Protein AF-A0A1A8D586-F1 (afdb_monomer_lite)

InterPro domains:
  IPR011032 GroES-like superfamily [SSF50129] (1-77)
  IPR041694 Oxidoreductase, N-terminal domain [PF16884] (2-76)

Structure (mmCIF, N/CA/C/O backbone):
data_AF-A0A1A8D586-F1
#
_entry.id   AF-A0A1A8D586-F1
#
loop_
_atom_site.group_PDB
_atom_site.id
_atom_site.type_symbol
_atom_site.label_atom_id
_atom_site.label_alt_id
_atom_site.label_comp_id
_atom_site.label_asym_id
_atom_site.label_entity_id
_atom_site.label_seq_id
_atom_site.pdbx_PDB_ins_code
_atom_site.Cartn_x
_atom_site.Cartn_y
_atom_site.Cartn_z
_atom_site.occupancy
_atom_site.B_iso_or_equiv
_atom_site.auth_seq_id
_atom_site.auth_comp_id
_atom_site.auth_asym_id
_atom_site.auth_atom_id
_atom_site.pdbx_PDB_model_num
ATOM 1 N N . ARG A 1 1 ? 5.466 0.964 10.190 1.00 94.88 1 ARG A N 1
ATOM 2 C CA . ARG A 1 1 ? 4.896 1.394 8.888 1.00 94.88 1 ARG A CA 1
ATOM 3 C C . ARG A 1 1 ? 5.740 0.848 7.739 1.00 94.88 1 ARG A C 1
ATOM 5 O O . ARG A 1 1 ? 6.900 0.530 7.969 1.00 94.88 1 ARG A O 1
ATOM 12 N N . VAL A 1 2 ? 5.183 0.741 6.532 1.00 97.69 2 VAL A N 1
ATOM 13 C CA . VAL A 1 2 ? 5.933 0.380 5.313 1.00 97.69 2 VAL A CA 1
ATOM 14 C C . VAL A 1 2 ? 5.998 1.607 4.411 1.00 97.69 2 VAL A C 1
ATOM 16 O O . VAL A 1 2 ? 4.977 2.263 4.214 1.00 97.69 2 VAL A O 1
ATOM 19 N N . VAL A 1 3 ? 7.188 1.921 3.899 1.00 98.25 3 VAL A N 1
ATOM 20 C CA . VAL A 1 3 ? 7.429 3.089 3.039 1.00 98.25 3 VAL A CA 1
ATOM 21 C C . VAL A 1 3 ? 8.001 2.691 1.681 1.00 98.25 3 VAL A C 1
ATOM 23 O O . VAL A 1 3 ? 8.607 1.622 1.546 1.00 98.25 3 VAL A O 1
ATOM 26 N N . LEU A 1 4 ? 7.852 3.569 0.685 1.00 98.19 4 LEU A N 1
ATOM 27 C CA . LEU A 1 4 ? 8.491 3.395 -0.621 1.00 98.19 4 LEU A CA 1
ATOM 28 C C . LEU A 1 4 ? 9.986 3.741 -0.543 1.00 98.19 4 LEU A C 1
ATOM 30 O O . LEU A 1 4 ? 10.353 4.897 -0.350 1.00 98.19 4 LEU A O 1
ATOM 34 N N . ASN A 1 5 ? 10.862 2.759 -0.718 1.00 98.31 5 ASN A N 1
ATOM 35 C CA . ASN A 1 5 ? 12.314 2.938 -0.667 1.00 98.31 5 ASN A CA 1
ATOM 36 C C . ASN A 1 5 ? 12.901 3.388 -2.013 1.00 98.31 5 ASN A C 1
ATOM 38 O O . ASN A 1 5 ? 13.759 4.265 -2.061 1.00 98.31 5 ASN A O 1
ATOM 42 N N . SER A 1 6 ? 12.444 2.790 -3.110 1.00 97.94 6 SER A N 1
ATOM 43 C CA . SER A 1 6 ? 12.924 3.075 -4.465 1.00 97.94 6 SER A CA 1
ATOM 44 C C . SER A 1 6 ? 11.861 2.694 -5.497 1.00 97.94 6 SER A C 1
ATOM 46 O O . SER A 1 6 ? 10.878 2.031 -5.166 1.00 97.94 6 SER A O 1
ATOM 48 N N . ARG A 1 7 ? 12.021 3.141 -6.749 1.00 97.56 7 ARG A N 1
ATOM 49 C CA . ARG A 1 7 ? 11.054 2.871 -7.821 1.00 97.56 7 ARG A CA 1
ATOM 50 C C . ARG A 1 7 ? 11.556 1.745 -8.733 1.00 97.56 7 ARG A C 1
ATOM 52 O O . ARG A 1 7 ? 12.698 1.827 -9.179 1.00 97.56 7 ARG A O 1
ATOM 59 N N . PRO A 1 8 ? 10.705 0.772 -9.110 1.00 96.38 8 PRO A N 1
ATOM 60 C CA . PRO A 1 8 ? 11.051 -0.236 -10.118 1.00 96.38 8 PRO A CA 1
ATOM 61 C C . PRO A 1 8 ? 11.168 0.352 -11.537 1.00 96.38 8 PRO A C 1
ATOM 63 O O . PRO A 1 8 ? 11.663 -0.301 -12.451 1.00 96.38 8 PRO A O 1
ATOM 66 N N . GLY A 1 9 ? 10.687 1.582 -11.756 1.00 92.06 9 GLY A N 1
ATOM 67 C CA . GLY A 1 9 ? 10.539 2.174 -13.086 1.00 92.06 9 GLY A CA 1
ATOM 68 C C . GLY A 1 9 ? 9.343 1.600 -13.860 1.00 92.06 9 GLY A C 1
ATOM 69 O O . GLY A 1 9 ? 8.690 0.648 -13.428 1.00 92.06 9 GLY A O 1
ATOM 70 N N . LYS A 1 10 ? 9.033 2.182 -15.028 1.00 91.75 10 LYS A N 1
ATOM 71 C CA . LYS A 1 10 ? 7.819 1.835 -15.800 1.00 91.75 10 LYS A CA 1
ATOM 72 C C . LYS A 1 10 ? 7.781 0.369 -16.251 1.00 91.75 10 LYS A C 1
ATOM 74 O O . LYS A 1 10 ? 6.715 -0.232 -16.219 1.00 91.75 10 LYS A O 1
ATOM 79 N 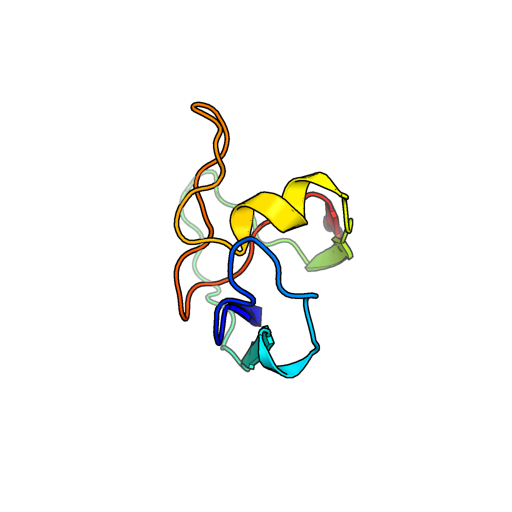N . ASN A 1 11 ? 8.936 -0.200 -16.598 1.00 94.31 11 ASN A N 1
ATOM 80 C CA . ASN A 1 11 ? 9.052 -1.552 -17.157 1.00 94.31 11 ASN A CA 1
ATOM 81 C C . ASN A 1 11 ? 9.723 -2.561 -16.208 1.00 94.31 11 ASN A C 1
ATOM 83 O O . ASN A 1 11 ? 9.931 -3.703 -16.601 1.00 94.31 11 ASN A O 1
ATOM 87 N N . GLY A 1 12 ? 10.105 -2.148 -14.994 1.00 95.69 12 GLY A N 1
ATOM 88 C CA . GLY A 1 12 ? 10.717 -3.046 -14.013 1.00 95.69 12 GLY A CA 1
ATOM 89 C C . GLY A 1 12 ? 9.681 -3.791 -13.176 1.00 95.69 12 GLY A C 1
ATOM 90 O O . GLY A 1 12 ? 8.555 -3.324 -12.980 1.00 95.69 12 GLY A O 1
ATOM 91 N N . GLU A 1 13 ? 10.064 -4.952 -12.660 1.00 97.12 13 GLU A N 1
ATOM 92 C CA . GLU A 1 13 ? 9.243 -5.707 -11.717 1.00 97.12 13 GLU A CA 1
ATOM 93 C C . GLU A 1 13 ? 9.450 -5.189 -10.289 1.00 97.12 13 GLU A C 1
ATOM 95 O O . GLU A 1 13 ? 10.579 -4.867 -9.913 1.00 97.12 13 GLU A O 1
ATOM 100 N N . PRO A 1 14 ? 8.387 -5.086 -9.474 1.00 97.19 14 PRO A N 1
ATOM 101 C CA . PRO A 1 14 ? 8.541 -4.699 -8.086 1.00 97.19 14 PRO A CA 1
ATOM 102 C C . PRO A 1 14 ? 9.221 -5.817 -7.280 1.00 97.19 14 PRO A C 1
ATOM 104 O O . PRO A 1 14 ? 8.689 -6.918 -7.160 1.00 97.19 14 PRO A O 1
ATOM 107 N N . THR A 1 15 ? 10.373 -5.519 -6.686 1.00 97.94 15 THR A N 1
ATOM 108 C CA . THR A 1 15 ? 11.071 -6.381 -5.725 1.00 97.94 15 THR A CA 1
ATOM 109 C C . THR A 1 15 ? 10.873 -5.899 -4.278 1.00 97.94 15 THR A C 1
ATOM 111 O O . THR A 1 15 ? 10.482 -4.747 -4.053 1.00 97.94 15 THR A O 1
ATOM 114 N N . PRO A 1 16 ? 11.171 -6.742 -3.266 1.00 98.19 16 PRO A N 1
ATOM 115 C CA . PRO A 1 16 ? 11.119 -6.337 -1.860 1.00 98.19 16 PRO A CA 1
ATOM 116 C C . PRO A 1 16 ? 11.991 -5.120 -1.515 1.00 98.19 16 PRO A C 1
ATOM 118 O O . PRO A 1 16 ? 11.639 -4.368 -0.615 1.00 98.19 16 PRO A O 1
ATOM 121 N N . GLU A 1 17 ? 13.086 -4.879 -2.243 1.00 98.06 17 GLU A N 1
ATOM 122 C CA . GLU A 1 17 ? 14.010 -3.756 -2.001 1.00 98.06 17 GLU A CA 1
ATOM 123 C C . GLU A 1 17 ? 13.385 -2.378 -2.266 1.00 98.06 17 GLU A C 1
ATOM 125 O O . GLU A 1 17 ? 13.888 -1.357 -1.788 1.00 98.06 17 GLU A O 1
ATOM 130 N N . HIS A 1 18 ? 12.277 -2.326 -3.010 1.00 98.25 18 HIS A N 1
ATOM 131 C CA . HIS A 1 18 ? 11.509 -1.096 -3.206 1.00 98.25 18 HIS A CA 1
ATOM 132 C C . HIS A 1 18 ? 10.677 -0.712 -1.988 1.00 98.25 18 HIS A C 1
ATOM 134 O O . HIS A 1 18 ? 10.148 0.396 -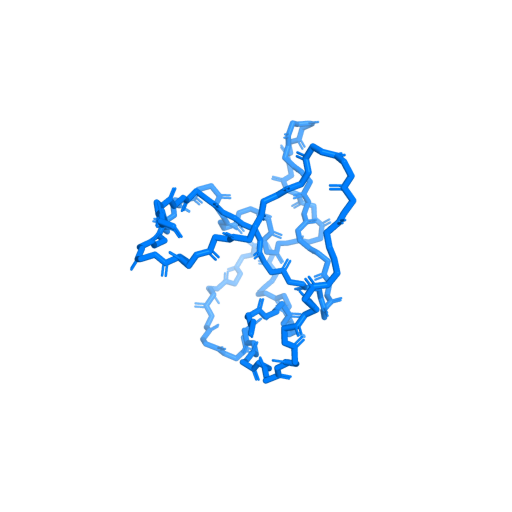1.942 1.00 98.25 18 HIS A O 1
ATOM 140 N N . PHE A 1 19 ? 10.589 -1.581 -0.986 1.00 98.38 19 PHE A N 1
ATOM 141 C CA . PHE A 1 19 ? 9.844 -1.352 0.239 1.00 98.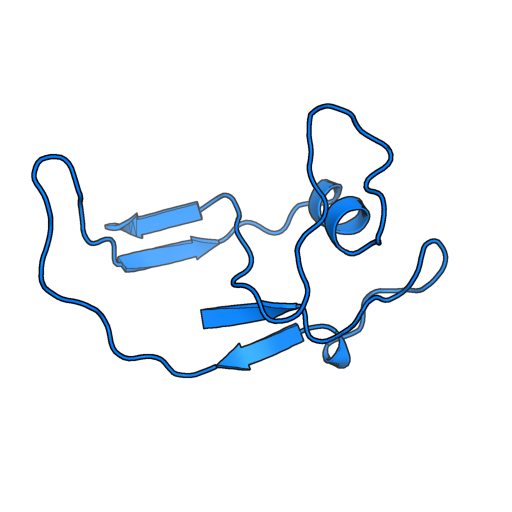38 19 PHE A CA 1
ATOM 142 C C . PHE A 1 19 ? 10.796 -1.362 1.428 1.00 98.38 19 PHE A C 1
ATOM 144 O O . PHE A 1 19 ? 11.755 -2.130 1.481 1.00 98.38 19 PHE A O 1
ATOM 151 N N . ARG A 1 20 ? 10.527 -0.507 2.413 1.00 98.31 20 ARG A N 1
ATOM 152 C CA . ARG A 1 20 ? 11.285 -0.483 3.665 1.00 98.31 20 ARG A CA 1
ATOM 153 C C . ARG A 1 20 ? 10.331 -0.530 4.845 1.00 98.31 20 ARG A C 1
ATOM 155 O O . ARG A 1 20 ? 9.347 0.208 4.890 1.00 98.31 20 ARG A O 1
ATOM 162 N N . LEU A 1 21 ? 10.630 -1.414 5.791 1.00 98.19 21 LEU A N 1
ATOM 163 C CA . LEU A 1 21 ? 9.932 -1.489 7.066 1.00 98.19 21 LEU A CA 1
ATOM 164 C C . LEU A 1 21 ? 10.554 -0.481 8.035 1.00 98.19 21 LEU A C 1
ATOM 166 O O . LEU A 1 21 ? 11.767 -0.473 8.225 1.00 98.19 21 LEU A O 1
ATOM 170 N N . GLU A 1 22 ? 9.720 0.354 8.645 1.00 97.75 22 GLU A N 1
ATOM 171 C CA . GLU A 1 22 ? 10.131 1.330 9.652 1.00 97.75 22 GLU A CA 1
ATOM 172 C C . GLU A 1 22 ? 9.315 1.149 10.930 1.00 97.75 22 GLU A C 1
ATOM 174 O O . GLU A 1 22 ? 8.081 1.052 10.891 1.00 97.75 22 GLU A O 1
ATOM 179 N N . GLU A 1 23 ? 9.993 1.155 12.072 1.00 96.75 23 GLU A N 1
ATOM 180 C CA . GLU A 1 23 ? 9.349 1.244 13.378 1.00 96.75 23 GLU A CA 1
ATOM 181 C C . GLU A 1 23 ? 9.022 2.703 13.696 1.00 96.75 23 GLU A C 1
ATOM 183 O O . GLU A 1 23 ? 9.777 3.620 13.374 1.00 96.75 23 GLU A O 1
ATOM 188 N N . THR A 1 24 ? 7.858 2.935 14.294 1.00 92.94 24 THR A N 1
ATOM 189 C CA . THR A 1 24 ? 7.419 4.272 14.684 1.00 92.94 24 THR A CA 1
ATOM 190 C C . THR A 1 24 ? 6.598 4.183 15.958 1.00 92.94 24 THR A C 1
ATOM 192 O O . THR A 1 24 ? 5.932 3.173 16.200 1.00 92.94 24 THR A O 1
ATOM 195 N N . SER A 1 25 ? 6.659 5.230 16.772 1.00 92.19 25 SER A N 1
ATOM 196 C CA . SER A 1 25 ? 5.831 5.346 17.965 1.00 92.19 25 SER A CA 1
ATOM 197 C C . SER A 1 25 ? 4.421 5.763 17.568 1.00 92.19 25 SER A C 1
ATOM 199 O O . SER A 1 25 ? 4.239 6.674 16.761 1.00 92.19 25 SER A O 1
ATOM 201 N N . LEU A 1 26 ? 3.420 5.109 18.151 1.00 88.50 26 LEU A N 1
ATOM 202 C CA . LEU A 1 26 ? 2.031 5.520 17.988 1.00 88.50 26 LEU A CA 1
ATOM 203 C C . LEU A 1 26 ? 1.808 6.852 18.715 1.00 88.50 26 LEU A C 1
ATOM 205 O O . LEU A 1 26 ? 2.124 6.969 19.899 1.00 88.50 26 LEU A O 1
ATOM 209 N N . VAL A 1 27 ? 1.249 7.836 18.013 1.00 84.88 27 VAL A N 1
ATOM 210 C CA . VAL A 1 27 ? 0.757 9.070 18.637 1.00 84.88 27 VAL A CA 1
ATOM 211 C C . VAL A 1 27 ? -0.593 8.761 19.280 1.00 84.88 27 VAL A C 1
ATOM 213 O O . VAL A 1 27 ? -1.477 8.214 18.626 1.00 84.88 27 VAL A O 1
ATOM 216 N N . SER A 1 28 ? -0.725 9.051 20.574 1.00 80.06 28 SER A N 1
ATOM 217 C CA . SER A 1 28 ? -1.929 8.750 21.360 1.00 80.06 28 SER A CA 1
ATOM 218 C C . SER A 1 28 ? -2.941 9.893 21.411 1.00 80.06 28 SER A C 1
ATOM 220 O O . SER A 1 28 ? -4.088 9.659 21.785 1.00 80.06 28 SER A O 1
ATOM 222 N N . ASP A 1 29 ? -2.520 11.111 21.072 1.00 90.44 29 ASP A N 1
ATOM 223 C CA . ASP A 1 29 ? -3.386 12.285 21.100 1.00 90.44 29 ASP A CA 1
ATOM 224 C C . ASP A 1 29 ? -4.235 12.316 19.828 1.00 90.44 29 ASP A C 1
ATOM 226 O O . ASP A 1 29 ? -3.700 12.362 18.720 1.00 90.44 29 ASP A O 1
ATOM 230 N N . LEU A 1 30 ? -5.555 12.267 20.004 1.00 91.75 30 LEU A N 1
ATOM 231 C CA . LEU A 1 30 ? -6.533 12.361 18.925 1.00 91.75 30 LEU A CA 1
ATOM 232 C C . LEU A 1 30 ? -7.189 13.736 18.931 1.00 91.75 30 LEU A C 1
ATOM 234 O O . LEU A 1 30 ? -7.575 14.243 19.987 1.00 91.75 30 LEU A O 1
ATOM 238 N N . ASN A 1 31 ? -7.365 14.307 17.745 1.00 93.56 31 ASN A N 1
ATOM 239 C CA . ASN A 1 31 ? -8.224 15.466 17.554 1.00 93.56 31 ASN A CA 1
ATOM 240 C C . ASN A 1 31 ? -9.700 15.045 17.487 1.00 93.56 31 ASN A C 1
ATOM 242 O O . ASN A 1 31 ? -10.036 13.870 17.313 1.00 93.56 31 ASN A O 1
ATOM 246 N N . ASP A 1 32 ? -10.600 16.022 17.607 1.00 95.06 32 ASP A N 1
ATOM 247 C CA . ASP A 1 32 ? -12.031 15.778 17.424 1.00 95.06 32 ASP A CA 1
ATOM 248 C C . ASP A 1 32 ? -12.308 15.202 16.023 1.00 95.06 32 ASP A C 1
ATOM 250 O O . ASP A 1 32 ? -11.856 15.742 15.012 1.00 95.06 32 ASP A O 1
ATOM 254 N N . GLY A 1 33 ? -13.028 14.079 15.976 1.00 95.50 33 GLY A N 1
ATOM 255 C CA . GLY A 1 33 ? -13.335 13.349 14.742 1.00 95.50 33 GLY A CA 1
ATOM 256 C C . GLY A 1 33 ? -12.282 12.332 14.281 1.00 95.50 33 GLY A C 1
ATOM 257 O O . GLY A 1 33 ? -12.536 11.616 13.311 1.00 95.50 33 GLY A O 1
ATOM 258 N N . GLU A 1 34 ? -11.137 12.213 14.958 1.00 94.62 34 GLU A N 1
ATOM 259 C CA . GLU A 1 34 ? -10.125 11.196 14.649 1.00 94.62 34 GLU A CA 1
ATOM 260 C C . GLU A 1 34 ? -10.345 9.897 15.437 1.00 94.62 34 GLU A C 1
ATOM 262 O O . GLU A 1 34 ? -10.925 9.876 16.524 1.00 94.62 34 GLU A O 1
ATOM 267 N N . VAL A 1 35 ? -9.852 8.784 14.886 1.00 93.19 35 VAL A N 1
ATOM 268 C CA . VAL A 1 35 ? -9.902 7.461 15.519 1.00 93.19 35 VAL A CA 1
ATOM 269 C C . VAL A 1 35 ? -8.552 6.761 15.405 1.00 93.19 35 VAL A C 1
ATOM 271 O O . VAL A 1 35 ? -7.887 6.831 14.372 1.00 93.19 35 VAL A O 1
ATOM 274 N N . ILE A 1 36 ? -8.160 6.043 16.460 1.00 94.31 36 ILE A N 1
ATOM 275 C CA . ILE A 1 36 ? -7.041 5.097 16.412 1.00 94.31 36 ILE A CA 1
ATOM 276 C C . ILE A 1 36 ? -7.605 3.732 16.043 1.00 94.31 36 ILE A C 1
ATOM 278 O O . ILE A 1 36 ? -8.499 3.228 16.717 1.00 94.31 36 ILE A O 1
ATOM 282 N N . VAL A 1 37 ? -7.051 3.134 14.992 1.00 94.19 37 VAL A N 1
ATOM 283 C CA . VAL A 1 37 ? -7.468 1.827 14.480 1.00 94.19 37 VAL A CA 1
ATOM 284 C C . VAL A 1 37 ? -6.286 0.870 14.510 1.00 94.19 37 VAL A C 1
ATOM 286 O O . VAL A 1 37 ? -5.182 1.201 14.073 1.00 94.19 37 VAL A O 1
ATOM 289 N N . ARG A 1 38 ? -6.523 -0.357 14.971 1.00 95.06 38 ARG A N 1
ATOM 290 C CA . ARG A 1 38 ? -5.602 -1.476 14.791 1.00 95.06 38 ARG A CA 1
ATOM 291 C C . ARG A 1 38 ? -5.952 -2.208 13.502 1.00 95.06 38 ARG A C 1
ATOM 293 O O . ARG A 1 38 ? -6.908 -2.984 13.455 1.00 95.06 38 ARG A O 1
ATOM 300 N N . THR A 1 39 ? -5.14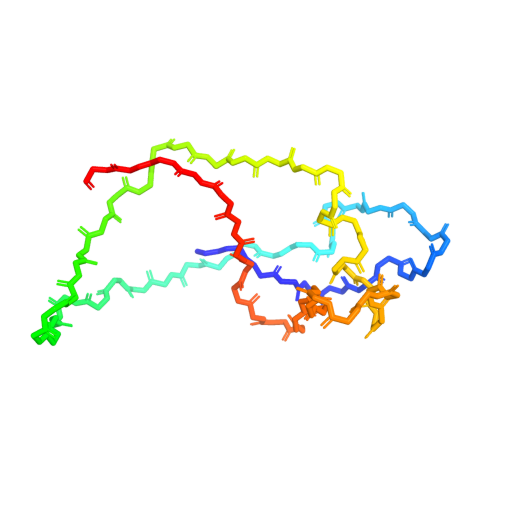5 -1.997 12.467 1.00 95.69 39 THR A N 1
ATOM 301 C CA . THR A 1 39 ? -5.257 -2.721 11.194 1.00 95.69 39 THR A CA 1
ATOM 302 C C . THR A 1 39 ? -5.139 -4.230 11.414 1.00 95.69 39 THR A C 1
ATOM 304 O O . THR A 1 39 ? -4.173 -4.697 12.016 1.00 95.69 39 THR A O 1
ATOM 307 N N . LEU A 1 40 ? -6.115 -4.992 10.918 1.00 9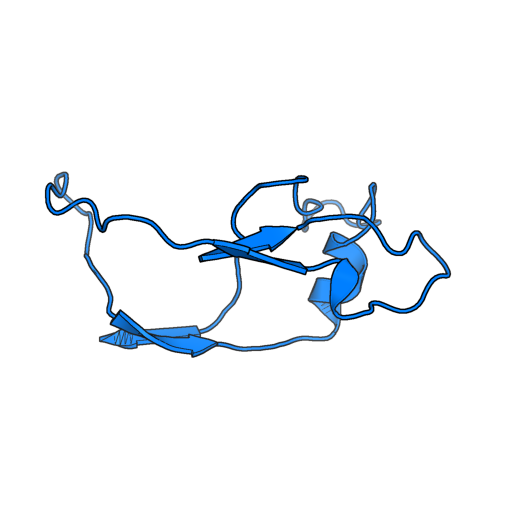7.62 40 LEU A N 1
ATOM 308 C CA . LEU A 1 40 ? -6.133 -6.457 10.976 1.00 97.62 40 LEU A CA 1
ATOM 309 C C . LEU A 1 40 ? -5.677 -7.074 9.653 1.00 97.62 40 LEU A C 1
ATOM 311 O O . LEU A 1 40 ? -4.886 -8.014 9.651 1.00 97.62 40 LEU A O 1
ATOM 315 N N . TYR A 1 41 ? -6.156 -6.524 8.535 1.00 97.50 41 TYR A N 1
ATOM 316 C CA . TYR A 1 41 ? -5.829 -6.994 7.191 1.00 97.50 41 TYR A CA 1
ATOM 317 C C . TYR A 1 41 ? -5.659 -5.816 6.234 1.00 97.50 41 TYR A C 1
ATOM 319 O O . TYR A 1 41 ? -6.351 -4.804 6.353 1.00 97.50 41 TYR A O 1
ATOM 327 N N . LEU A 1 42 ? -4.758 -5.980 5.266 1.00 97.56 42 LEU A N 1
ATOM 328 C CA . LEU A 1 42 ? -4.499 -5.032 4.185 1.00 97.56 42 LEU A CA 1
ATOM 329 C C . LEU A 1 42 ? -4.679 -5.735 2.841 1.00 97.56 42 LEU A C 1
ATOM 331 O O . LEU A 1 42 ? -4.261 -6.881 2.676 1.00 97.56 42 LEU A O 1
ATOM 335 N N . SER A 1 43 ? -5.295 -5.034 1.896 1.00 97.56 43 SER A N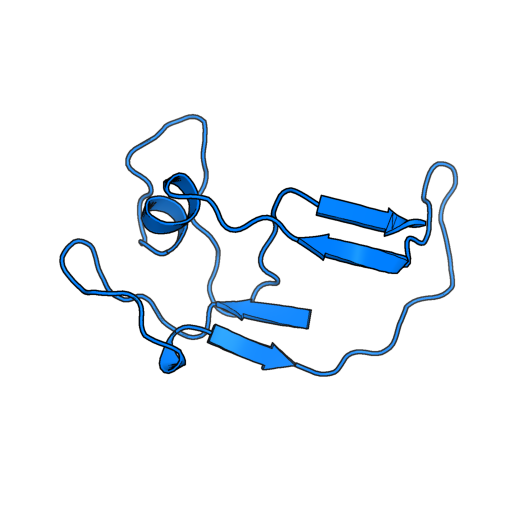 1
ATOM 336 C CA . SER A 1 43 ? -5.414 -5.467 0.509 1.00 97.56 43 SER A CA 1
ATOM 337 C C . SER A 1 43 ? -4.117 -5.200 -0.250 1.00 97.56 43 SER A C 1
ATOM 339 O O . SER A 1 43 ? -3.391 -4.249 0.048 1.00 97.56 43 SER A O 1
ATOM 341 N N . VAL A 1 44 ? -3.844 -6.025 -1.257 1.00 97.19 44 VAL A N 1
ATOM 342 C CA . VAL A 1 44 ? -2.796 -5.792 -2.252 1.00 97.19 44 VAL A CA 1
ATOM 343 C C . VAL A 1 44 ? -3.440 -5.954 -3.617 1.00 97.19 44 VAL A C 1
ATOM 345 O O . VAL A 1 44 ? -3.839 -7.054 -3.993 1.00 97.19 44 VAL A O 1
ATOM 348 N N . ASP A 1 45 ? -3.538 -4.853 -4.354 1.00 96.56 45 ASP A N 1
ATOM 349 C CA . ASP A 1 45 ? -4.334 -4.780 -5.575 1.00 96.56 45 ASP A CA 1
ATOM 350 C C . ASP A 1 45 ? -3.478 -4.406 -6.794 1.00 96.56 45 ASP A C 1
ATOM 352 O O . ASP A 1 45 ? -2.546 -3.605 -6.667 1.00 96.56 45 ASP A O 1
ATOM 356 N N . PRO A 1 46 ? -3.813 -4.887 -8.009 1.00 95.56 46 PRO A N 1
ATOM 357 C CA . PRO A 1 46 ? -3.040 -4.592 -9.218 1.00 95.56 46 PRO A CA 1
ATOM 358 C C . PRO A 1 46 ? -2.818 -3.095 -9.492 1.00 95.56 46 PRO A C 1
ATOM 360 O O . PRO A 1 46 ? -1.764 -2.718 -10.005 1.00 95.56 46 PRO A O 1
ATOM 363 N N . TYR A 1 47 ? -3.766 -2.224 -9.117 1.00 94.12 47 TYR A N 1
ATOM 364 C CA . TYR A 1 47 ? -3.636 -0.774 -9.325 1.00 94.12 47 TYR A CA 1
ATOM 365 C C . TYR A 1 47 ? -2.457 -0.165 -8.551 1.00 94.12 47 TYR A C 1
ATOM 367 O O . TYR A 1 47 ? -1.892 0.839 -8.980 1.00 94.12 47 TYR A O 1
ATOM 375 N N . MET A 1 48 ? -2.026 -0.779 -7.445 1.00 96.50 48 MET A N 1
ATOM 376 C CA . MET A 1 48 ? -0.885 -0.296 -6.664 1.00 96.50 48 MET A CA 1
ATOM 377 C C . MET A 1 48 ? 0.405 -0.270 -7.495 1.00 96.50 48 MET A C 1
ATOM 379 O O . MET A 1 48 ? 1.280 0.561 -7.253 1.00 96.50 48 MET A O 1
ATOM 383 N N . ARG A 1 49 ? 0.509 -1.109 -8.539 1.00 96.31 49 ARG A N 1
ATOM 384 C CA . ARG A 1 49 ? 1.677 -1.143 -9.426 1.00 96.31 49 ARG A CA 1
ATOM 385 C C . ARG A 1 49 ? 1.937 0.196 -10.106 1.00 96.31 49 ARG A C 1
ATOM 387 O O . ARG A 1 49 ? 3.103 0.578 -10.214 1.00 96.31 49 ARG A O 1
ATOM 394 N N . CYS A 1 50 ? 0.908 0.904 -10.577 1.00 95.56 50 CYS A N 1
ATOM 395 C CA . CYS A 1 50 ? 1.129 2.180 -11.260 1.00 95.56 50 CYS A CA 1
ATOM 396 C C . CYS A 1 50 ? 1.619 3.260 -10.285 1.00 95.56 50 CYS A C 1
ATOM 398 O O . CYS A 1 50 ? 2.450 4.086 -10.655 1.00 95.56 50 CYS A O 1
ATOM 400 N N . ARG A 1 51 ? 1.213 3.180 -9.012 1.00 96.69 51 ARG A N 1
ATOM 401 C CA . ARG A 1 51 ? 1.600 4.134 -7.962 1.00 96.69 51 ARG A CA 1
ATOM 402 C C . ARG A 1 51 ? 3.062 4.014 -7.524 1.00 96.69 51 ARG A C 1
ATOM 404 O O . ARG A 1 51 ? 3.585 4.947 -6.926 1.00 96.69 51 ARG A O 1
ATOM 411 N N . LEU A 1 52 ? 3.746 2.914 -7.849 1.00 96.88 52 LEU A N 1
ATOM 412 C CA . LEU A 1 52 ? 5.189 2.759 -7.611 1.00 96.88 52 LEU A CA 1
ATOM 413 C C . LEU A 1 52 ? 6.051 3.614 -8.560 1.00 96.88 52 LEU A C 1
ATOM 415 O O . LEU A 1 52 ? 7.215 3.894 -8.262 1.00 96.88 52 LEU A O 1
ATOM 419 N N . ASN A 1 53 ? 5.504 4.039 -9.700 1.00 95.56 53 ASN A N 1
ATOM 420 C CA . ASN A 1 53 ? 6.220 4.835 -10.699 1.00 95.56 53 ASN A CA 1
ATOM 421 C C . ASN A 1 53 ? 6.188 6.335 -10.359 1.00 95.56 53 ASN A C 1
ATOM 423 O O . ASN A 1 53 ? 5.421 6.763 -9.505 1.00 95.56 53 ASN A O 1
ATOM 427 N N . GLU A 1 54 ? 7.016 7.141 -11.034 1.00 93.88 54 GLU A N 1
ATOM 428 C CA . GLU A 1 54 ? 6.968 8.613 -10.915 1.00 93.88 54 GLU A CA 1
ATOM 429 C C . GLU A 1 54 ? 5.643 9.205 -11.398 1.00 93.88 54 GLU A C 1
ATOM 431 O O . GLU A 1 54 ? 5.204 10.230 -10.894 1.00 93.88 54 GLU A O 1
ATOM 436 N N . ASP A 1 55 ? 5.019 8.537 -12.362 1.00 92.44 55 ASP A N 1
ATOM 437 C CA . ASP A 1 55 ? 3.735 8.889 -12.941 1.00 92.44 55 ASP A CA 1
ATOM 438 C C . ASP A 1 55 ? 2.871 7.624 -12.972 1.00 92.44 55 ASP A C 1
ATOM 440 O O . ASP A 1 55 ? 3.306 6.571 -13.459 1.00 92.44 55 ASP A O 1
ATOM 444 N N . SER A 1 56 ? 1.666 7.729 -12.419 1.00 90.88 56 SER A N 1
ATOM 445 C CA . SER A 1 56 ? 0.678 6.653 -12.377 1.00 90.88 56 SER A CA 1
ATOM 446 C C . SER A 1 56 ? -0.035 6.457 -13.717 1.00 90.88 56 SER A C 1
ATOM 448 O O . SER A 1 56 ? -0.649 5.408 -13.922 1.00 90.88 56 SER A O 1
ATOM 450 N N . GLY A 1 57 ? 0.032 7.446 -14.618 1.00 90.56 57 GLY A N 1
ATOM 451 C CA . GLY A 1 57 ? -0.719 7.477 -15.870 1.00 90.56 57 GLY A CA 1
ATOM 452 C C . GLY A 1 57 ? -2.226 7.654 -15.669 1.00 90.56 57 GLY A C 1
ATOM 453 O O . GLY A 1 57 ? -3.003 7.233 -16.525 1.00 90.56 57 GLY A O 1
ATOM 454 N N . SER A 1 58 ? -2.646 8.204 -14.525 1.00 86.94 58 SER A N 1
ATOM 455 C CA . SER A 1 58 ? -4.048 8.391 -14.157 1.00 86.94 58 SER A CA 1
ATOM 456 C C . SER A 1 58 ? -4.265 9.694 -13.387 1.00 86.94 58 SER A C 1
ATOM 458 O O . SER A 1 58 ? -3.556 9.977 -12.424 1.00 86.94 58 SER A O 1
ATOM 460 N N . ASP A 1 59 ? -5.320 10.428 -13.746 1.00 89.81 59 ASP A N 1
ATOM 461 C CA . ASP A 1 59 ? -5.698 11.687 -13.090 1.00 89.81 59 ASP A CA 1
ATOM 462 C C . ASP A 1 59 ? -6.345 11.487 -11.708 1.00 89.81 59 ASP A C 1
ATOM 464 O O . ASP A 1 59 ? -6.481 12.434 -10.936 1.00 89.81 59 ASP A O 1
ATOM 468 N N . TYR A 1 60 ? -6.763 10.260 -11.382 1.00 89.38 60 TYR A N 1
ATOM 469 C CA . TYR A 1 60 ? -7.476 9.941 -10.139 1.00 89.38 60 TYR A CA 1
ATOM 470 C C . TYR A 1 60 ? -6.626 9.151 -9.133 1.00 89.38 60 TYR A C 1
ATOM 472 O O . TYR A 1 60 ? -7.077 8.885 -8.019 1.00 89.38 60 TYR A O 1
ATOM 480 N N . LEU A 1 61 ? -5.400 8.767 -9.501 1.00 91.75 61 LEU A N 1
ATOM 481 C CA . LEU A 1 61 ? -4.472 8.045 -8.631 1.00 91.75 61 LEU A CA 1
ATOM 482 C C . LEU A 1 61 ? -3.113 8.724 -8.638 1.00 91.75 61 LEU A C 1
ATOM 484 O O . LEU A 1 61 ? -2.369 8.607 -9.602 1.00 91.75 61 LEU A O 1
ATOM 488 N N . ALA A 1 62 ? -2.742 9.366 -7.537 1.00 95.06 62 ALA A N 1
ATOM 489 C CA . ALA A 1 62 ? -1.403 9.922 -7.401 1.00 95.06 62 ALA A CA 1
ATOM 490 C C . ALA A 1 62 ? -0.346 8.818 -7.161 1.00 95.06 62 ALA A C 1
ATOM 492 O O . ALA A 1 62 ? -0.632 7.820 -6.479 1.00 95.06 62 ALA A O 1
ATOM 493 N N . PRO A 1 63 ? 0.887 8.994 -7.670 1.00 96.12 63 PRO A N 1
ATOM 494 C CA . PRO A 1 63 ? 2.009 8.122 -7.345 1.00 96.12 63 PRO A CA 1
ATOM 495 C C . PRO A 1 63 ? 2.373 8.225 -5.859 1.00 96.12 63 PRO A C 1
ATOM 497 O O . PRO A 1 63 ? 2.304 9.299 -5.254 1.00 96.12 63 PRO A O 1
ATOM 500 N N . TRP A 1 64 ? 2.810 7.112 -5.273 1.00 97.19 64 TRP A N 1
ATOM 501 C CA . TRP A 1 64 ? 3.383 7.122 -3.932 1.00 97.19 64 TRP A CA 1
ATOM 502 C C . TRP A 1 64 ? 4.705 7.883 -3.919 1.00 97.19 64 TRP A C 1
ATOM 504 O O . TRP A 1 64 ? 5.509 7.812 -4.860 1.00 97.19 64 TRP A O 1
ATOM 514 N N . GLN A 1 65 ? 4.922 8.613 -2.832 1.00 97.44 65 GLN A N 1
ATOM 515 C CA . GLN A 1 65 ? 6.121 9.408 -2.613 1.00 97.44 65 GLN A CA 1
ATOM 516 C C . GLN A 1 65 ? 7.218 8.563 -1.961 1.00 97.44 65 GLN A C 1
ATOM 518 O O . GLN A 1 65 ? 6.950 7.641 -1.190 1.00 97.44 65 GLN A O 1
ATOM 523 N N . LEU A 1 66 ? 8.472 8.857 -2.307 1.00 97.62 66 LEU A N 1
ATOM 524 C CA . LEU A 1 66 ? 9.618 8.168 -1.718 1.00 97.62 66 LEU A CA 1
ATOM 525 C C . LEU A 1 66 ? 9.725 8.502 -0.228 1.00 97.62 66 LEU A C 1
ATOM 527 O O . LEU A 1 66 ? 9.570 9.649 0.172 1.00 97.62 66 LEU A O 1
ATOM 531 N N . SER A 1 67 ? 10.050 7.492 0.574 1.00 97.31 67 SER A N 1
ATOM 532 C CA . SER A 1 67 ? 10.158 7.546 2.038 1.00 97.31 67 SER A CA 1
ATOM 533 C C . SER A 1 67 ? 8.874 7.922 2.786 1.00 97.31 67 SER A C 1
ATOM 535 O O . SER A 1 67 ? 8.923 8.181 3.986 1.00 97.31 67 SER A O 1
ATOM 537 N N . GLU A 1 68 ? 7.722 7.883 2.118 1.00 97.00 68 GLU A N 1
ATOM 538 C CA . GLU A 1 68 ? 6.414 8.102 2.735 1.00 97.00 68 GLU A CA 1
ATOM 539 C C . GLU A 1 68 ? 5.673 6.784 2.979 1.00 97.00 68 GLU A C 1
ATOM 541 O O . GLU A 1 68 ? 5.932 5.776 2.314 1.00 97.00 68 GLU A O 1
ATOM 546 N N . CYS A 1 69 ? 4.761 6.785 3.960 1.00 96.25 69 CYS A N 1
ATOM 547 C CA . CYS A 1 69 ? 3.954 5.611 4.285 1.00 96.25 69 CYS A CA 1
ATOM 548 C C . CYS A 1 69 ? 3.045 5.255 3.112 1.00 96.25 69 CYS A C 1
ATOM 550 O O . CYS A 1 69 ? 2.355 6.114 2.571 1.00 96.25 69 CYS A O 1
ATOM 552 N N . LEU A 1 70 ? 3.014 3.974 2.757 1.00 96.44 70 LEU A N 1
ATOM 553 C CA . LEU A 1 70 ? 2.097 3.484 1.739 1.00 96.44 70 LEU A CA 1
ATOM 554 C C . LEU A 1 70 ? 0.671 3.431 2.291 1.00 96.44 70 LEU A C 1
ATOM 556 O O . LEU A 1 70 ? 0.456 2.993 3.423 1.00 96.44 70 LEU A O 1
ATOM 560 N N . ASP A 1 71 ? -0.288 3.857 1.474 1.00 94.38 71 ASP A N 1
ATOM 561 C CA . ASP A 1 71 ? -1.722 3.774 1.758 1.00 94.38 71 ASP A CA 1
ATOM 562 C C . ASP A 1 71 ? -2.386 2.633 0.967 1.00 94.38 71 ASP A C 1
ATOM 564 O O . ASP A 1 71 ? -1.882 2.205 -0.070 1.00 94.38 71 ASP A O 1
ATOM 568 N N . GLY A 1 72 ? -3.518 2.122 1.448 1.00 92.75 72 GLY A N 1
ATOM 569 C CA . GLY A 1 72 ? -4.253 1.050 0.781 1.00 92.75 72 GLY A CA 1
ATOM 570 C C . GLY A 1 72 ? -5.551 0.694 1.498 1.00 92.75 72 GLY A C 1
ATOM 571 O O . GLY A 1 72 ? -5.803 1.138 2.618 1.00 92.75 72 GLY A O 1
ATOM 572 N N . GLY A 1 73 ? -6.383 -0.114 0.841 1.00 94.94 73 GLY A N 1
ATOM 573 C CA . GLY A 1 73 ? -7.607 -0.638 1.442 1.00 94.94 73 GLY A CA 1
ATOM 574 C C . GLY A 1 73 ? -7.307 -1.696 2.506 1.00 94.94 73 GLY A C 1
ATOM 575 O O . GLY A 1 73 ? -6.367 -2.478 2.373 1.00 94.94 73 GLY A O 1
ATOM 576 N N . GLY A 1 74 ? -8.120 -1.750 3.555 1.00 95.81 74 GLY A N 1
ATOM 577 C CA . GLY A 1 74 ? -7.972 -2.726 4.630 1.00 95.81 74 GLY A CA 1
ATOM 578 C C . GLY A 1 74 ? -9.135 -2.687 5.611 1.00 95.81 74 GLY A C 1
ATOM 579 O O . GLY A 1 74 ? -10.056 -1.884 5.470 1.00 95.81 74 GLY A O 1
ATOM 580 N N . VAL A 1 75 ? -9.082 -3.561 6.612 1.00 97.38 75 VAL A N 1
ATOM 581 C CA . VAL A 1 75 ? -10.046 -3.597 7.722 1.00 97.38 75 VAL A CA 1
ATOM 582 C C . VAL A 1 75 ? -9.309 -3.575 9.058 1.00 97.38 75 VAL A C 1
ATOM 584 O O . VAL A 1 75 ? -8.214 -4.133 9.187 1.00 97.38 75 VAL A O 1
ATOM 587 N N . GLY A 1 76 ? -9.909 -2.935 10.058 1.00 97.00 76 GLY A N 1
ATOM 588 C CA . GLY A 1 76 ? -9.340 -2.770 11.394 1.00 97.00 76 GLY A CA 1
ATOM 589 C C . GLY A 1 76 ? -10.413 -2.602 12.467 1.00 97.00 76 GLY A C 1
ATOM 590 O O . GLY A 1 76 ? -11.598 -2.508 12.143 1.00 97.00 76 GLY A O 1
ATOM 591 N N . VAL A 1 77 ? -9.978 -2.606 13.729 1.00 94.44 77 VAL A N 1
ATOM 592 C CA . VAL A 1 77 ? -10.813 -2.410 14.932 1.00 94.44 77 VAL A CA 1
ATOM 593 C C . VAL A 1 77 ? -10.308 -1.278 15.800 1.00 94.44 77 VAL A C 1
ATOM 595 O O . VAL A 1 77 ? -9.083 -1.020 15.750 1.00 94.44 77 VAL A O 1
#

Sequence (77 aa):
RVVLNSRPGKNGEPTPEHFRLEETSLVSDLNDGEVIVRTLYLSVDPYMRCRLNEDSGSDYLAPWQLSECLDGGGVGV

Foldseek 3Di:
DKFQAAALEPPGDDDCNRIDDDDDDDDPDDDPPDDDWDFDDFDDDPLLNLLSYCGSVDPVDHRGDGPDDDDGDGDTD

Organism: Nothobranchius kadleci (NCBI:txid1051664)

Radius of gyration: 14.36 Å; chains: 1; bounding box: 27×23×38 Å

pLDDT: mean 95.0, std 3.34, range [80.06, 98.38]

Secondary structure (DSSP, 8-state):
-EEE-----TTSPPPGGGEEE---PPP----TT-----EEEE---TTHHHHTSS--S-TT-PPPPBTSBPP--EEE-